Protein AF-A0AAW6BAU7-F1 (afdb_monomer)

Foldseek 3Di:
DVLLVVLCVVLVLLLLLLVLLLVLLVVLLVPQQQQPPPVVCRCVVSPNVVSVVSNVLSVVSNVVSSDPDPDPVVNVVSLVVSLVVLVVVLVSQVVCCVPVVDNDDPSNNVSSVVSNVSSVVVVVVVVVVD

Organism: Lactobacillus amylovorus (NCBI:txid1604)

Radius of gyration: 15.75 Å; Cα contacts (8 Å, |Δi|>4): 133; chains: 1; bounding box: 39×25×49 Å

Solvent-accessible surface area (backbone atoms only — not comparable to full-atom values): 6927 Å² total;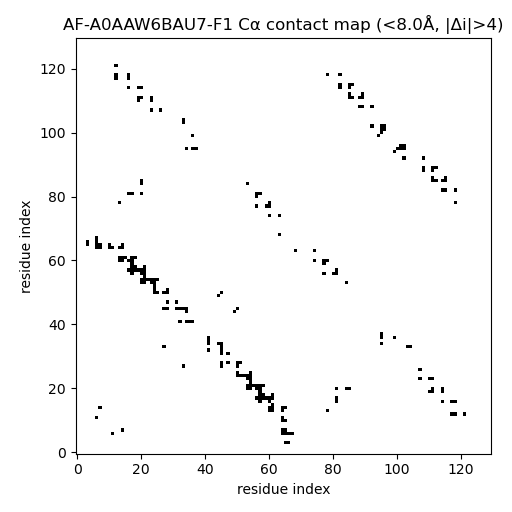 per-residue (Å²): 112,72,66,45,56,49,30,35,67,76,28,41,66,50,31,51,43,12,51,43,39,26,51,42,16,53,54,45,58,75,31,71,66,70,49,65,60,61,67,93,46,24,70,71,74,41,30,63,69,59,24,51,50,37,28,50,54,8,49,52,32,33,52,49,22,49,40,93,69,83,53,67,66,60,54,50,52,50,50,51,52,53,49,52,53,34,51,50,52,47,52,50,50,52,48,28,34,73,73,68,72,46,86,88,58,70,64,54,52,52,45,28,54,50,41,51,53,52,50,51,53,54,52,53,57,56,63,77,80,107

Sequence (130 aa):
MLKVLHNLKQNRWKFTIGLLVLAIGLCLLATPDYFFWPPQYKNLMNDDGIDVFIIISGLLLILYSLSNLHSNKIASVLLAISAAIVASITFIEIIHWYFAGMFRNNLTIVLAIFAVVVIFLVSYDRSIDS

Nearest PDB structures (foldseek):
  5nqn-assembly1_A  TM=5.973E-01  e=3.894E+00  Methylosinus trichosporium OB3b
  6jx6-assembly1_D  TM=2.770E-01  e=9.676E+00  Homo sapiens

Secondary structure (DSSP, 8-state):
-HHHHHHHHHTHHHHHHHHHHHHHHHHHHT-TTS--SSTTTHHHHT-HHHHHHHHHHHHHHHHHHHSS---HHHHHHHHHHHHHHHHHHHHHHHHHHHHH-----HHHHHHHHHHHHHHHHHHHHHHH--

Structure (mmCIF, N/CA/C/O backbone):
data_AF-A0AAW6BAU7-F1
#
_entry.id   AF-A0AAW6BAU7-F1
#
loop_
_atom_site.group_PDB
_atom_site.id
_atom_site.type_symbol
_atom_site.label_atom_id
_atom_site.label_alt_id
_atom_site.label_comp_id
_atom_site.label_asym_id
_atom_site.label_entity_id
_atom_site.label_seq_id
_atom_site.pdbx_PDB_ins_code
_atom_site.Cartn_x
_atom_site.Cartn_y
_atom_site.Cartn_z
_atom_site.occupancy
_atom_site.B_iso_or_equiv
_atom_site.auth_seq_id
_atom_site.auth_comp_id
_atom_site.auth_asym_id
_atom_site.auth_atom_id
_atom_site.pdbx_PDB_model_num
ATOM 1 N N . MET A 1 1 ? -4.845 -0.078 28.088 1.00 62.00 1 MET A N 1
ATOM 2 C CA . MET A 1 1 ? -4.191 -1.320 27.615 1.00 62.00 1 MET A CA 1
ATOM 3 C C . MET A 1 1 ? -5.181 -2.441 27.287 1.00 62.00 1 MET A C 1
ATOM 5 O O . MET A 1 1 ? -5.187 -2.878 26.146 1.00 62.00 1 MET A O 1
ATOM 9 N N . LEU A 1 2 ? -6.072 -2.849 28.206 1.00 80.38 2 LEU A N 1
ATOM 10 C CA . LEU A 1 2 ? -7.046 -3.939 27.969 1.00 80.38 2 LEU A CA 1
ATOM 11 C C . LEU A 1 2 ? -7.943 -3.743 26.728 1.00 80.38 2 LEU A C 1
ATOM 13 O O . LEU A 1 2 ? -8.137 -4.681 25.964 1.00 80.38 2 LEU A O 1
ATOM 17 N N . LYS A 1 3 ? -8.437 -2.520 26.484 1.00 80.62 3 LYS A N 1
ATOM 18 C CA . LYS A 1 3 ? -9.310 -2.220 25.330 1.00 80.62 3 LYS A CA 1
ATOM 19 C C . LYS A 1 3 ? -8.597 -2.325 23.975 1.00 80.62 3 LYS A C 1
ATOM 21 O O . LYS A 1 3 ? -9.151 -2.887 23.045 1.00 80.62 3 LYS A O 1
ATOM 26 N N . VAL A 1 4 ? -7.350 -1.857 23.880 1.00 79.94 4 VAL A N 1
ATOM 27 C CA . VAL A 1 4 ? -6.552 -1.952 22.641 1.00 79.94 4 VAL A CA 1
ATOM 28 C C . VAL A 1 4 ? -6.256 -3.414 22.304 1.00 79.94 4 VAL A C 1
ATOM 30 O O . VAL A 1 4 ? -6.407 -3.820 21.158 1.00 79.94 4 VAL A O 1
ATOM 33 N N . LEU A 1 5 ? -5.911 -4.226 23.310 1.00 79.25 5 LEU A N 1
ATOM 34 C CA . LEU A 1 5 ? -5.717 -5.670 23.137 1.00 79.25 5 LEU A CA 1
ATOM 35 C C . LEU A 1 5 ? -7.008 -6.376 22.703 1.00 79.25 5 LEU A C 1
ATOM 37 O O . LEU A 1 5 ? -6.970 -7.256 21.845 1.00 79.25 5 LEU A O 1
ATOM 41 N N . HIS A 1 6 ? -8.152 -5.974 23.262 1.00 82.88 6 HIS A N 1
ATOM 42 C CA . HIS A 1 6 ? -9.458 -6.490 22.858 1.00 82.88 6 HIS A CA 1
ATOM 43 C C . HIS A 1 6 ? -9.774 -6.160 21.390 1.00 82.88 6 HIS A C 1
ATOM 45 O O . HIS A 1 6 ? -10.088 -7.066 20.617 1.00 82.88 6 HIS A O 1
ATOM 51 N N . ASN A 1 7 ? -9.602 -4.899 20.983 1.00 81.94 7 ASN A N 1
ATOM 52 C CA . ASN A 1 7 ? -9.830 -4.455 19.605 1.00 81.94 7 ASN A CA 1
ATOM 53 C C . ASN A 1 7 ? -8.885 -5.139 18.621 1.00 81.94 7 ASN A C 1
ATOM 55 O O . ASN A 1 7 ? -9.323 -5.578 17.563 1.00 81.94 7 ASN A O 1
ATOM 59 N N . LEU A 1 8 ? -7.608 -5.293 18.983 1.00 82.12 8 LEU A N 1
ATOM 60 C CA . LEU A 1 8 ? -6.636 -6.008 18.161 1.00 82.12 8 LEU A CA 1
ATOM 61 C C . LEU A 1 8 ? -7.047 -7.467 17.978 1.00 82.12 8 LEU A C 1
ATOM 63 O O . LEU A 1 8 ? -6.958 -7.984 16.871 1.00 82.12 8 LEU A O 1
ATOM 67 N N . LYS A 1 9 ? -7.548 -8.132 19.026 1.00 83.56 9 LYS A N 1
ATOM 68 C CA . LYS A 1 9 ? -8.028 -9.515 18.915 1.00 83.56 9 LYS A CA 1
ATOM 69 C C . LYS A 1 9 ? -9.233 -9.625 17.974 1.00 83.56 9 LYS A C 1
ATOM 71 O O . LYS A 1 9 ? -9.269 -10.546 17.162 1.00 83.56 9 LYS A O 1
ATOM 76 N N . GLN A 1 10 ? -10.180 -8.689 18.052 1.00 83.38 10 GLN A N 1
ATOM 77 C CA . GLN A 1 10 ? -11.362 -8.658 17.179 1.00 83.38 10 GLN A CA 1
ATOM 78 C C . GLN A 1 10 ? -11.029 -8.264 15.732 1.00 83.38 10 GLN A C 1
ATOM 80 O O . GLN A 1 10 ? -11.563 -8.832 14.785 1.00 83.38 10 GLN A O 1
ATOM 85 N N . ASN A 1 11 ? -10.115 -7.315 15.537 1.00 86.38 11 ASN A N 1
ATOM 86 C CA . ASN A 1 11 ? -9.730 -6.787 14.230 1.00 86.38 11 ASN A CA 1
ATOM 87 C C . ASN A 1 11 ? -8.398 -7.351 13.725 1.00 86.38 11 ASN A C 1
ATOM 89 O O . ASN A 1 11 ? -7.778 -6.742 12.852 1.00 86.38 11 ASN A O 1
ATOM 93 N N . ARG A 1 12 ? -7.968 -8.511 14.241 1.00 86.25 12 ARG A N 1
ATOM 94 C CA . ARG A 1 12 ? -6.619 -9.057 14.022 1.00 86.25 12 ARG A CA 1
ATOM 95 C C . ARG A 1 12 ? -6.237 -9.111 12.550 1.00 86.25 12 ARG A C 1
ATOM 97 O O . ARG A 1 12 ? -5.146 -8.704 12.187 1.00 86.25 12 ARG A O 1
ATOM 104 N N . TRP A 1 13 ? -7.170 -9.516 11.692 1.00 87.00 13 TRP A N 1
ATOM 105 C CA . TRP A 1 13 ? -6.913 -9.628 10.264 1.00 87.00 13 TRP A CA 1
ATOM 106 C C . TRP A 1 13 ? -6.774 -8.274 9.575 1.00 87.00 13 TRP A C 1
ATOM 108 O O . TRP A 1 13 ? -5.891 -8.110 8.745 1.00 87.00 13 TRP A O 1
ATOM 118 N N . LYS A 1 14 ? -7.588 -7.281 9.957 1.00 89.62 14 LYS A N 1
ATOM 119 C CA . LYS A 1 14 ? -7.464 -5.908 9.444 1.00 89.62 14 LYS A CA 1
ATOM 120 C C . LYS A 1 14 ? -6.112 -5.316 9.846 1.00 89.62 14 LYS A C 1
ATOM 122 O O . LYS A 1 14 ? -5.436 -4.722 9.018 1.00 89.62 14 LYS A O 1
ATOM 127 N N . PHE A 1 15 ? -5.701 -5.547 11.093 1.00 91.88 15 PHE A N 1
ATOM 128 C CA . PHE A 1 15 ? -4.387 -5.149 11.592 1.00 91.88 15 PHE A CA 1
ATOM 129 C C . PHE A 1 15 ? -3.254 -5.824 10.804 1.00 91.88 15 PHE A C 1
ATOM 131 O O . PHE A 1 15 ? -2.348 -5.142 10.334 1.00 91.88 15 PHE A O 1
ATOM 138 N N . THR A 1 16 ? -3.333 -7.144 10.589 1.00 89.25 16 THR A N 1
ATOM 139 C CA . THR A 1 16 ? -2.359 -7.891 9.779 1.00 89.25 16 THR A CA 1
ATOM 140 C C . THR A 1 16 ? -2.284 -7.362 8.348 1.00 89.25 16 THR A C 1
ATOM 142 O O . THR A 1 16 ? -1.186 -7.102 7.873 1.00 89.25 16 THR A O 1
ATOM 145 N N . ILE A 1 17 ? -3.418 -7.137 7.675 1.00 91.06 17 ILE A N 1
ATOM 146 C CA . ILE A 1 17 ? -3.443 -6.556 6.321 1.00 91.06 17 ILE A CA 1
ATOM 147 C C . ILE A 1 17 ? -2.780 -5.176 6.322 1.00 91.06 17 ILE A C 1
ATOM 149 O O . ILE A 1 17 ? -1.941 -4.902 5.470 1.00 91.06 17 ILE A O 1
ATOM 153 N N . GLY A 1 18 ? -3.099 -4.327 7.303 1.00 94.31 18 GLY A N 1
ATOM 154 C CA . GLY A 1 18 ? -2.489 -3.006 7.427 1.00 94.31 18 GLY A CA 1
ATOM 155 C C . GLY A 1 18 ? -0.966 -3.064 7.582 1.00 94.31 18 GLY A C 1
ATOM 156 O O . GLY A 1 18 ? -0.264 -2.299 6.926 1.00 94.31 18 GLY A O 1
ATOM 157 N N . LEU A 1 19 ? -0.444 -4.008 8.377 1.00 93.50 19 LEU A N 1
ATOM 158 C CA . LEU A 1 19 ? 1.001 -4.239 8.507 1.00 93.50 19 LEU A CA 1
ATOM 159 C C . LEU A 1 19 ? 1.646 -4.708 7.200 1.00 93.50 19 LEU A C 1
ATOM 161 O O . LEU A 1 19 ? 2.733 -4.243 6.868 1.00 93.50 19 LEU A O 1
ATOM 165 N N . LEU A 1 20 ? 0.991 -5.603 6.458 1.00 91.50 20 LEU A N 1
ATOM 166 C CA . LEU A 1 20 ? 1.497 -6.084 5.169 1.00 91.50 20 LEU A CA 1
ATOM 167 C C . LEU A 1 20 ? 1.569 -4.949 4.147 1.00 91.50 20 LEU A C 1
ATOM 169 O O . LEU A 1 20 ? 2.603 -4.766 3.517 1.00 91.50 20 LEU A O 1
ATOM 173 N N . VAL A 1 21 ? 0.500 -4.157 4.022 1.00 93.69 21 VAL A N 1
ATOM 174 C CA . VAL A 1 21 ? 0.445 -3.008 3.103 1.00 93.69 21 VAL A CA 1
ATOM 175 C C . VAL A 1 21 ? 1.491 -1.958 3.480 1.00 93.69 21 VAL A C 1
ATOM 177 O O . VAL A 1 21 ? 2.185 -1.445 2.607 1.00 93.69 21 VAL A O 1
ATOM 180 N N . LEU A 1 22 ? 1.658 -1.682 4.777 1.00 95.81 22 LEU A N 1
ATOM 181 C CA . LEU A 1 22 ? 2.701 -0.786 5.271 1.00 95.81 22 LEU A CA 1
ATOM 182 C C . LEU A 1 22 ? 4.104 -1.288 4.898 1.00 95.81 22 LEU A C 1
ATOM 184 O O . LEU A 1 22 ? 4.912 -0.518 4.385 1.00 95.81 22 LEU A O 1
ATOM 188 N N . ALA A 1 23 ? 4.389 -2.570 5.139 1.00 91.94 23 ALA A N 1
ATOM 189 C CA . ALA A 1 23 ? 5.679 -3.169 4.814 1.00 91.94 23 ALA A CA 1
ATOM 190 C C . ALA A 1 23 ? 5.963 -3.130 3.306 1.00 91.94 23 ALA A C 1
ATOM 192 O O . ALA A 1 23 ? 7.068 -2.775 2.911 1.00 91.94 23 ALA A O 1
ATOM 193 N N . ILE A 1 24 ? 4.956 -3.423 2.475 1.00 91.25 24 ILE A N 1
ATOM 194 C CA . ILE A 1 24 ? 5.047 -3.319 1.015 1.00 91.25 24 ILE A CA 1
ATOM 195 C C . ILE A 1 24 ? 5.437 -1.896 0.604 1.00 91.25 24 ILE A C 1
ATOM 197 O O . ILE A 1 24 ? 6.432 -1.729 -0.093 1.00 91.25 24 ILE A O 1
ATOM 201 N N . GLY A 1 25 ? 4.716 -0.874 1.075 1.00 93.62 25 GLY A N 1
ATOM 202 C CA . GLY A 1 25 ? 5.018 0.518 0.728 1.00 93.62 25 GLY A CA 1
ATOM 203 C C . GLY A 1 25 ? 6.421 0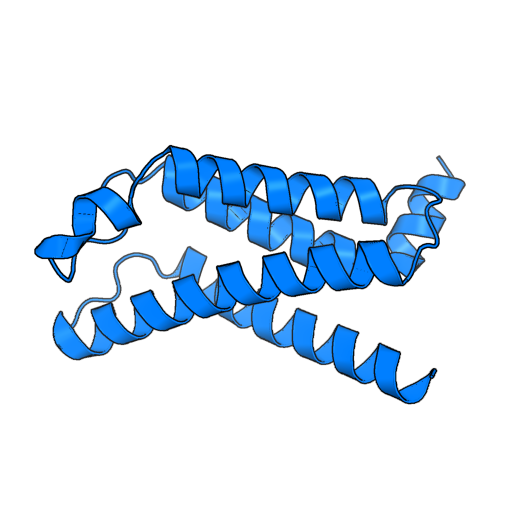.957 1.164 1.00 93.62 25 GLY A C 1
ATOM 204 O O . GLY A 1 25 ? 7.126 1.607 0.401 1.00 93.62 25 GLY A O 1
ATOM 205 N N . LEU A 1 26 ? 6.872 0.538 2.353 1.00 94.12 26 LEU A N 1
ATOM 206 C CA . LEU A 1 26 ? 8.240 0.802 2.820 1.00 94.12 26 LEU A CA 1
ATOM 207 C C . LEU A 1 26 ? 9.302 0.105 1.955 1.00 94.12 26 LEU A C 1
ATOM 209 O O . LEU A 1 26 ? 10.355 0.684 1.700 1.00 94.12 26 LEU A O 1
ATOM 213 N N . CYS A 1 27 ? 9.045 -1.126 1.507 1.00 91.12 27 CYS A N 1
ATOM 214 C CA . CYS A 1 27 ? 9.950 -1.852 0.616 1.00 91.12 27 CYS A CA 1
ATOM 215 C C . CYS A 1 27 ? 10.060 -1.197 -0.767 1.00 91.12 27 CYS A C 1
ATOM 217 O O . CYS A 1 27 ? 11.167 -1.150 -1.312 1.00 91.12 27 CYS A O 1
ATOM 219 N N . LEU A 1 28 ? 8.942 -0.708 -1.316 1.00 91.44 28 LEU A N 1
ATOM 220 C CA . LEU A 1 28 ? 8.919 0.008 -2.594 1.00 91.44 28 LEU A CA 1
ATOM 221 C C . LEU A 1 28 ? 9.711 1.316 -2.494 1.00 91.44 28 LEU A C 1
ATOM 223 O O . LEU A 1 28 ? 10.679 1.480 -3.230 1.00 91.44 28 LEU A O 1
ATOM 227 N N . LEU A 1 29 ? 9.431 2.133 -1.472 1.00 93.56 29 LEU A N 1
ATOM 228 C CA . LEU A 1 29 ? 10.124 3.407 -1.255 1.00 93.56 29 LEU A CA 1
ATOM 229 C C . LEU A 1 29 ? 11.638 3.235 -1.046 1.00 93.56 29 LEU A C 1
ATOM 231 O O . LEU A 1 29 ? 12.446 4.051 -1.479 1.00 93.56 29 LEU A O 1
ATOM 235 N N . ALA A 1 30 ? 12.052 2.155 -0.375 1.00 91.38 30 ALA A N 1
ATOM 236 C CA . ALA A 1 30 ? 13.467 1.838 -0.182 1.00 91.38 30 ALA A CA 1
ATOM 237 C C . ALA A 1 30 ? 14.164 1.349 -1.469 1.00 91.38 30 ALA A C 1
ATOM 239 O O . ALA A 1 30 ? 15.392 1.243 -1.496 1.00 91.38 30 ALA A O 1
ATOM 240 N N . THR A 1 31 ? 13.405 1.033 -2.523 1.00 88.19 31 THR A N 1
ATOM 241 C CA . THR A 1 31 ? 13.899 0.440 -3.769 1.00 88.19 31 THR A CA 1
ATOM 242 C C . THR A 1 31 ? 13.435 1.268 -4.981 1.00 88.19 31 THR A C 1
ATOM 244 O O . THR A 1 31 ? 12.543 0.838 -5.704 1.00 88.19 31 THR A O 1
ATOM 247 N N . PRO A 1 32 ? 14.078 2.406 -5.296 1.00 78.88 32 PRO A N 1
ATOM 248 C CA . PRO A 1 32 ? 13.587 3.368 -6.301 1.00 78.88 32 PRO A CA 1
ATOM 249 C C . PRO A 1 32 ? 13.489 2.836 -7.745 1.00 78.88 32 PRO A C 1
ATOM 251 O O . PRO A 1 32 ? 12.865 3.448 -8.603 1.00 78.88 32 PRO A O 1
ATOM 254 N N . ASP A 1 33 ? 14.094 1.683 -8.039 1.00 86.19 33 ASP A N 1
ATOM 255 C CA . ASP A 1 33 ? 14.018 1.023 -9.348 1.00 86.19 33 ASP A CA 1
ATOM 256 C C . ASP A 1 33 ? 13.233 -0.295 -9.304 1.00 86.19 33 ASP A C 1
ATOM 258 O O . ASP A 1 33 ? 13.475 -1.169 -10.146 1.00 86.19 33 ASP A O 1
ATOM 262 N N . TYR A 1 34 ? 12.378 -0.491 -8.296 1.00 87.12 34 TYR A N 1
ATOM 263 C CA . TYR A 1 34 ? 11.672 -1.744 -8.023 1.00 87.12 34 TYR A CA 1
ATOM 264 C C . TYR A 1 34 ? 11.025 -2.336 -9.282 1.00 87.12 34 TYR A C 1
ATOM 266 O O . TYR A 1 34 ? 11.348 -3.459 -9.685 1.00 87.12 34 TYR A O 1
ATOM 274 N N . PHE A 1 35 ? 10.173 -1.552 -9.941 1.00 88.88 35 PHE A N 1
ATOM 275 C CA . PHE A 1 35 ? 9.537 -1.898 -11.202 1.00 88.88 35 PHE A CA 1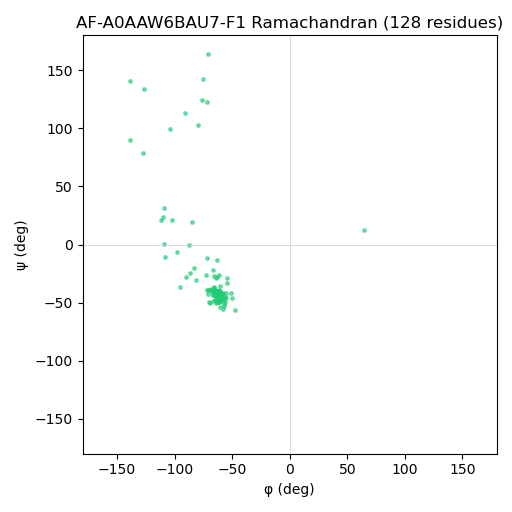
ATOM 276 C C . PHE A 1 35 ? 10.398 -1.413 -12.364 1.00 88.88 35 PHE A C 1
ATOM 278 O O . PHE A 1 35 ? 10.549 -0.218 -12.582 1.00 88.88 35 PHE A O 1
ATOM 285 N N . PHE A 1 36 ? 10.972 -2.322 -13.142 1.00 88.00 36 PHE A N 1
ATOM 286 C CA . PHE A 1 36 ? 11.866 -1.962 -14.250 1.00 88.00 36 PHE A CA 1
ATOM 287 C C . PHE A 1 36 ? 11.243 -2.204 -15.629 1.00 88.00 36 PHE A C 1
ATOM 289 O O . PHE A 1 36 ? 11.805 -1.767 -16.634 1.00 88.00 36 PHE A O 1
ATOM 296 N N . TRP A 1 37 ? 10.098 -2.889 -15.687 1.00 86.12 37 TRP A N 1
ATOM 297 C CA . TRP A 1 37 ? 9.399 -3.217 -16.922 1.00 86.12 37 TRP A CA 1
ATOM 298 C C . TRP A 1 37 ? 7.876 -3.038 -16.759 1.00 86.12 37 TRP A C 1
ATOM 300 O O . TRP A 1 37 ? 7.315 -3.416 -15.743 1.00 86.12 37 TRP A O 1
ATOM 310 N N . PRO A 1 38 ? 7.149 -2.515 -17.748 1.00 86.88 38 PRO A N 1
ATOM 311 C CA . PRO A 1 38 ? 7.636 -2.019 -19.026 1.00 86.88 38 PRO A CA 1
ATOM 312 C C . PRO A 1 38 ? 8.323 -0.648 -18.865 1.00 86.88 38 PRO A C 1
ATOM 314 O O . PRO A 1 38 ? 7.887 0.184 -18.065 1.00 86.88 38 PRO A O 1
ATOM 317 N N . PRO A 1 39 ? 9.412 -0.385 -19.612 1.00 86.62 39 PRO A N 1
ATOM 318 C CA . PRO A 1 39 ? 10.257 0.793 -19.404 1.00 86.62 39 PRO A CA 1
ATOM 319 C C . PRO A 1 39 ? 9.510 2.120 -19.599 1.00 86.62 39 PRO A C 1
ATOM 321 O O . PRO A 1 39 ? 9.871 3.119 -18.985 1.00 86.62 39 PRO A O 1
ATOM 324 N N . GLN A 1 40 ? 8.442 2.129 -20.401 1.00 92.06 40 GLN A N 1
ATOM 325 C CA . GLN A 1 40 ? 7.614 3.309 -20.655 1.00 92.06 40 GLN A CA 1
ATOM 326 C C . GLN A 1 40 ? 6.866 3.795 -19.403 1.00 92.06 40 GLN A C 1
ATOM 328 O O . GLN A 1 40 ? 6.564 4.981 -19.307 1.00 92.06 40 GLN A O 1
ATOM 333 N N . TYR A 1 41 ? 6.578 2.903 -18.447 1.00 91.00 41 TYR A N 1
ATOM 334 C CA . TYR A 1 41 ? 5.838 3.226 -17.220 1.00 91.00 41 TYR A CA 1
ATOM 335 C C . TYR A 1 41 ? 6.708 3.206 -15.961 1.00 91.00 41 TYR A C 1
ATOM 337 O O . TYR A 1 41 ? 6.208 3.508 -14.882 1.00 91.00 41 TYR A O 1
ATOM 345 N N . LYS A 1 42 ? 8.011 2.922 -16.084 1.00 89.81 42 LYS A N 1
ATOM 346 C CA . LYS A 1 42 ? 8.940 2.816 -14.950 1.00 89.81 42 LYS A CA 1
ATOM 347 C C . LYS A 1 42 ? 8.863 4.019 -14.001 1.00 89.81 42 LYS A C 1
ATOM 349 O O . LYS A 1 42 ? 8.769 3.826 -12.796 1.00 89.81 42 LYS A O 1
ATOM 354 N N . ASN A 1 43 ? 8.858 5.240 -14.533 1.00 90.81 43 ASN A N 1
ATOM 355 C CA . ASN A 1 43 ? 8.816 6.449 -13.702 1.00 90.81 43 ASN A CA 1
ATOM 356 C C . ASN A 1 43 ? 7.498 6.586 -12.935 1.00 90.81 43 ASN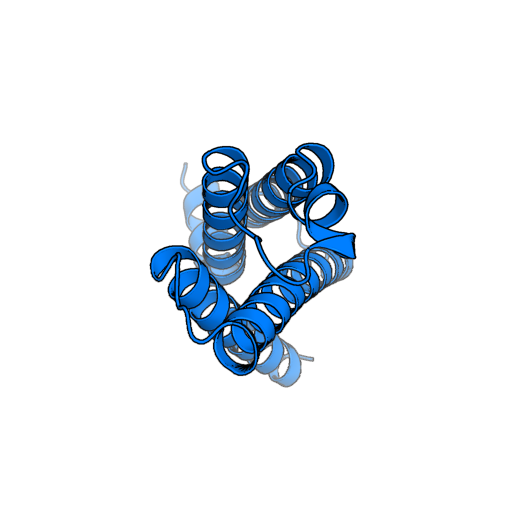 A C 1
ATOM 358 O O . ASN A 1 43 ? 7.504 7.028 -11.799 1.00 90.81 43 ASN A O 1
ATOM 362 N N . LEU A 1 44 ? 6.377 6.194 -13.549 1.00 91.50 44 LEU A N 1
ATOM 363 C CA . LEU A 1 44 ? 5.074 6.227 -12.888 1.00 91.50 44 LEU A CA 1
ATOM 364 C C . LEU A 1 44 ? 4.985 5.153 -11.801 1.00 91.50 44 LEU A C 1
ATOM 366 O O . LEU A 1 44 ? 4.447 5.402 -10.736 1.00 91.50 44 LEU A O 1
ATOM 370 N N . MET A 1 45 ? 5.481 3.949 -12.082 1.00 90.81 45 MET A N 1
ATOM 371 C CA . MET A 1 45 ? 5.346 2.798 -11.187 1.00 90.81 45 MET A CA 1
ATOM 372 C C . MET A 1 45 ? 6.233 2.896 -9.943 1.00 90.81 45 MET A C 1
ATOM 374 O O . MET A 1 45 ? 5.886 2.300 -8.933 1.00 90.81 45 MET A O 1
ATOM 378 N N . ASN A 1 46 ? 7.349 3.626 -10.020 1.00 92.81 46 ASN A N 1
ATOM 379 C CA . ASN A 1 46 ? 8.246 3.897 -8.889 1.00 92.81 46 ASN A CA 1
ATOM 380 C C . ASN A 1 46 ? 8.166 5.366 -8.449 1.00 92.81 46 ASN A C 1
ATOM 382 O O . ASN A 1 46 ? 9.172 5.959 -8.069 1.00 92.81 46 ASN A O 1
ATOM 386 N N . ASP A 1 47 ? 6.999 5.990 -8.597 1.00 94.50 47 ASP A N 1
ATOM 387 C CA . ASP A 1 47 ? 6.789 7.336 -8.080 1.00 94.50 47 ASP A CA 1
ATOM 388 C C . ASP A 1 47 ? 6.696 7.289 -6.548 1.00 94.50 47 ASP A C 1
ATOM 390 O O . ASP A 1 47 ? 5.815 6.626 -5.995 1.00 94.50 47 ASP A O 1
ATOM 394 N N . ASP A 1 48 ? 7.566 8.039 -5.864 1.00 95.44 48 ASP A N 1
ATOM 395 C CA . ASP A 1 48 ? 7.597 8.111 -4.396 1.00 95.44 48 ASP A CA 1
ATOM 396 C C . ASP A 1 48 ? 6.226 8.498 -3.802 1.00 95.44 48 ASP A C 1
ATOM 398 O O . ASP A 1 48 ? 5.885 8.113 -2.681 1.00 95.44 48 ASP A O 1
ATOM 402 N N . GLY A 1 49 ? 5.406 9.255 -4.542 1.00 95.88 49 GLY A N 1
ATOM 403 C CA . GLY A 1 49 ? 4.053 9.620 -4.134 1.00 95.88 49 GLY A CA 1
ATOM 404 C C . GLY A 1 49 ? 3.110 8.418 -4.044 1.00 95.88 49 GLY A C 1
ATOM 405 O O . GLY A 1 49 ? 2.298 8.348 -3.115 1.00 95.88 49 GLY A O 1
ATOM 406 N N . ILE A 1 50 ? 3.237 7.447 -4.953 1.00 94.50 50 ILE A N 1
ATOM 407 C CA . ILE A 1 50 ? 2.486 6.184 -4.900 1.00 94.50 50 ILE A CA 1
ATOM 408 C C . ILE A 1 50 ? 2.929 5.361 -3.689 1.00 94.50 50 ILE A C 1
ATOM 410 O O . ILE A 1 50 ? 2.081 4.859 -2.945 1.00 94.50 50 ILE A O 1
ATOM 414 N N . ASP A 1 51 ? 4.230 5.279 -3.434 1.00 94.69 51 ASP A N 1
ATOM 415 C CA . ASP A 1 51 ? 4.766 4.520 -2.303 1.00 94.69 51 ASP A CA 1
ATOM 416 C C . ASP A 1 51 ? 4.305 5.102 -0.962 1.00 94.69 51 ASP A C 1
ATOM 418 O O . ASP A 1 51 ? 3.818 4.382 -0.081 1.00 94.69 51 ASP A O 1
ATOM 422 N N . VAL A 1 52 ? 4.347 6.431 -0.826 1.00 96.94 52 VAL A N 1
ATOM 423 C CA . VAL A 1 52 ? 3.818 7.144 0.344 1.00 96.94 52 VAL A CA 1
ATOM 424 C C . VAL A 1 52 ? 2.310 6.925 0.498 1.00 96.94 52 VAL A C 1
ATOM 426 O O . VAL A 1 52 ? 1.832 6.710 1.616 1.00 96.94 52 VAL A O 1
ATOM 429 N N . PHE A 1 53 ? 1.542 6.916 -0.594 1.00 96.94 53 PHE A N 1
ATOM 430 C CA . PHE A 1 53 ? 0.109 6.609 -0.550 1.00 96.94 53 PHE A CA 1
ATOM 431 C C . PHE A 1 53 ? -0.168 5.187 -0.029 1.00 96.94 53 PHE A C 1
ATOM 433 O O . PHE A 1 53 ? -1.080 4.986 0.786 1.00 96.94 53 PHE A O 1
ATOM 440 N N . ILE A 1 54 ? 0.636 4.204 -0.441 1.00 95.81 54 ILE A N 1
ATOM 441 C CA . ILE A 1 54 ? 0.542 2.821 0.042 1.00 95.81 54 ILE A CA 1
ATOM 442 C C . ILE A 1 54 ? 0.844 2.758 1.546 1.00 95.81 54 ILE A C 1
ATOM 444 O O . ILE A 1 54 ? 0.064 2.178 2.308 1.00 95.81 54 ILE A O 1
ATOM 448 N N . ILE A 1 55 ? 1.916 3.420 1.996 1.00 97.50 55 ILE A N 1
ATOM 449 C CA . ILE A 1 55 ? 2.294 3.522 3.416 1.00 97.50 55 ILE A CA 1
ATOM 450 C C . ILE A 1 55 ? 1.146 4.112 4.246 1.00 97.50 55 ILE A C 1
ATOM 452 O O . ILE A 1 55 ? 0.745 3.530 5.259 1.00 97.50 55 ILE A O 1
ATOM 456 N N . ILE A 1 56 ? 0.574 5.238 3.807 1.00 98.19 56 ILE A N 1
ATOM 457 C CA . ILE A 1 56 ? -0.542 5.902 4.496 1.00 98.19 56 ILE A CA 1
ATOM 458 C C . ILE A 1 56 ? -1.759 4.977 4.570 1.00 98.19 56 ILE A C 1
ATOM 460 O O . ILE A 1 56 ? -2.385 4.869 5.625 1.00 98.19 56 ILE A O 1
ATOM 464 N N . SER A 1 57 ? -2.077 4.266 3.488 1.00 97.19 57 SER A N 1
ATOM 465 C CA . SER A 1 57 ? -3.195 3.317 3.453 1.00 97.19 57 SER A CA 1
ATOM 466 C C . SER A 1 57 ? -3.026 2.192 4.483 1.00 97.19 57 SER A C 1
ATOM 468 O O . SER A 1 57 ? -3.971 1.871 5.211 1.00 97.19 57 SER A O 1
ATOM 470 N N . GLY A 1 58 ? -1.812 1.641 4.609 1.00 96.69 58 GLY A N 1
ATOM 471 C CA . GLY A 1 58 ? -1.473 0.655 5.639 1.00 96.69 58 GLY A CA 1
ATOM 472 C C . GLY A 1 58 ? -1.622 1.214 7.058 1.00 96.69 58 GLY A C 1
ATOM 473 O O . GLY A 1 58 ? -2.276 0.598 7.905 1.00 96.69 58 GLY A O 1
ATOM 474 N N . LEU A 1 59 ? -1.101 2.421 7.308 1.00 97.88 59 LEU A N 1
ATOM 475 C CA . LEU A 1 59 ? -1.219 3.101 8.603 1.00 97.88 59 LEU A CA 1
ATOM 476 C C . LEU A 1 59 ? -2.674 3.375 8.992 1.00 97.88 59 LEU A C 1
ATOM 478 O O . LEU A 1 59 ? -3.057 3.117 10.132 1.00 97.88 59 LEU A O 1
ATOM 482 N N . LEU A 1 60 ?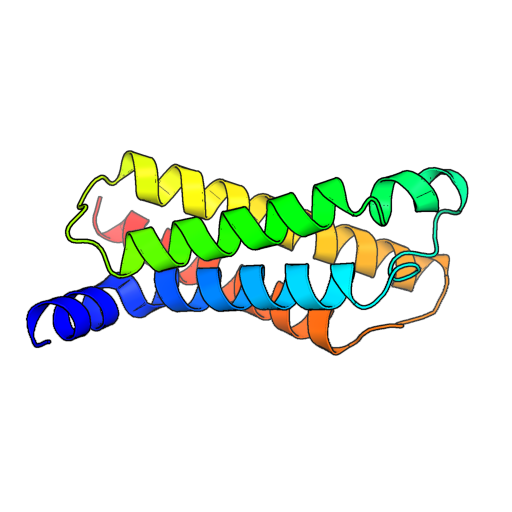 -3.505 3.856 8.066 1.00 96.94 60 LEU A N 1
ATOM 483 C CA . LEU A 1 60 ? -4.918 4.124 8.334 1.00 96.94 60 LEU A CA 1
ATOM 484 C C . LEU A 1 60 ? -5.679 2.849 8.710 1.00 96.94 60 LEU A C 1
ATOM 486 O O . LEU A 1 60 ? -6.487 2.874 9.640 1.00 96.94 60 LEU A O 1
ATOM 490 N N . LEU A 1 61 ? -5.397 1.723 8.048 1.00 95.25 61 LEU A N 1
ATOM 491 C CA . LEU A 1 61 ? -6.016 0.440 8.384 1.00 95.25 61 LEU A CA 1
ATOM 492 C C . LEU A 1 61 ? -5.542 -0.095 9.746 1.00 95.25 61 LEU A C 1
ATOM 494 O O . LEU A 1 61 ? -6.356 -0.605 10.523 1.00 95.25 61 LEU A O 1
ATOM 498 N N . ILE A 1 62 ? -4.259 0.089 10.080 1.00 95.75 62 ILE A N 1
ATOM 499 C CA . ILE A 1 62 ? -3.720 -0.212 11.414 1.00 95.75 62 ILE A CA 1
ATOM 500 C C . ILE A 1 62 ? -4.436 0.633 12.472 1.00 95.75 62 ILE A C 1
ATOM 502 O O . ILE A 1 62 ? -5.007 0.080 13.414 1.00 95.75 62 ILE A O 1
ATOM 506 N N . LEU A 1 63 ? -4.474 1.956 12.308 1.00 94.81 63 LEU A N 1
ATOM 507 C CA . LEU A 1 63 ? -5.130 2.864 13.250 1.00 94.81 63 LEU A CA 1
ATOM 508 C C . LEU A 1 63 ? -6.615 2.527 13.409 1.00 94.81 63 LEU A C 1
ATOM 510 O O . LEU A 1 63 ? -7.108 2.458 14.536 1.00 94.81 63 LEU A O 1
ATOM 514 N N . TYR A 1 64 ? -7.308 2.226 12.307 1.00 93.56 64 TYR A N 1
ATOM 515 C CA . TYR A 1 64 ? -8.696 1.772 12.338 1.00 93.56 64 TYR A CA 1
ATOM 516 C C . TYR A 1 64 ? -8.854 0.507 13.191 1.00 93.56 64 TYR A C 1
ATOM 518 O O . TYR A 1 64 ? -9.712 0.466 14.070 1.00 93.56 64 TYR A O 1
ATOM 526 N N . SER A 1 65 ? -8.002 -0.502 12.990 1.00 91.31 65 SER A N 1
ATOM 527 C CA . SER A 1 65 ? -8.086 -1.779 13.713 1.00 91.31 65 SER A CA 1
ATOM 528 C C . SER A 1 65 ? -7.852 -1.662 15.227 1.00 91.31 65 SER A C 1
ATOM 530 O O . SER A 1 65 ? -8.407 -2.452 15.994 1.00 91.31 65 SER A O 1
ATOM 532 N N . LEU A 1 66 ? -7.067 -0.667 15.656 1.00 91.56 66 LEU A N 1
ATOM 533 C CA . LEU A 1 66 ? -6.782 -0.377 17.066 1.00 91.56 66 LEU A CA 1
ATOM 534 C C . LEU A 1 66 ? -7.840 0.535 17.707 1.00 91.56 66 LEU A C 1
ATOM 536 O O . LEU A 1 66 ? -8.019 0.525 18.929 1.00 91.56 66 LEU A O 1
ATOM 540 N N . SER A 1 67 ? -8.537 1.325 16.892 1.00 89.06 67 SER A N 1
ATOM 541 C CA . SER A 1 67 ? -9.572 2.253 17.339 1.00 89.06 67 SER A CA 1
ATOM 542 C C . SER A 1 67 ? -10.841 1.537 17.822 1.00 89.06 67 SER A C 1
ATOM 544 O O . SER A 1 67 ? -11.085 0.374 17.511 1.00 89.06 67 SER A O 1
ATOM 546 N N . ASN A 1 68 ? -11.691 2.262 18.553 1.00 83.19 68 ASN A N 1
ATOM 547 C CA . ASN A 1 68 ? -13.044 1.808 18.907 1.00 83.19 68 ASN A CA 1
ATOM 548 C C . ASN A 1 68 ? -14.067 2.113 17.793 1.00 83.19 68 ASN A C 1
ATOM 550 O O . ASN A 1 68 ? -15.262 2.218 18.061 1.00 83.19 68 ASN A O 1
ATOM 554 N N . LEU A 1 69 ? -13.617 2.344 16.555 1.00 83.00 69 LEU A N 1
ATOM 555 C CA . LEU A 1 69 ? -14.522 2.594 15.440 1.00 83.00 69 LEU A CA 1
ATOM 556 C C . LEU A 1 69 ? -15.153 1.270 14.997 1.00 83.00 69 LEU A C 1
ATOM 558 O O . LEU A 1 69 ? -14.465 0.315 14.643 1.00 83.00 69 LEU A O 1
ATOM 562 N N . HIS A 1 70 ? -16.483 1.233 14.975 1.00 77.56 70 HIS A N 1
ATOM 563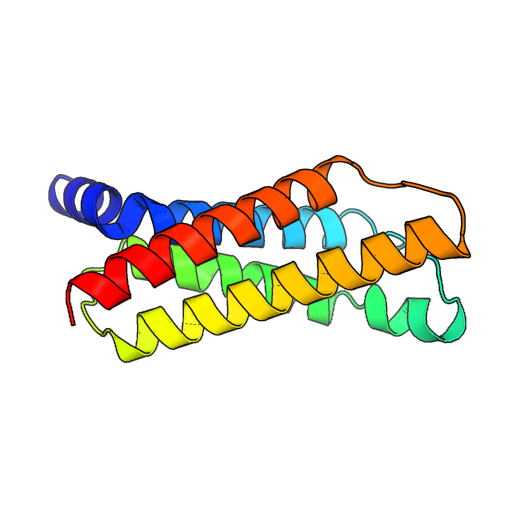 C CA . HIS A 1 70 ? -17.265 0.075 14.524 1.00 77.56 70 HIS A CA 1
ATOM 564 C C . HIS A 1 70 ? -17.973 0.339 13.186 1.00 77.56 70 HIS A C 1
ATOM 566 O O . HIS A 1 70 ? -18.986 -0.274 12.860 1.00 77.56 70 HIS A O 1
ATOM 572 N N . SER A 1 71 ? -17.452 1.277 12.389 1.00 86.62 71 SER A N 1
ATOM 573 C CA . SER A 1 71 ? -18.062 1.647 11.112 1.00 86.62 71 SER A CA 1
ATOM 574 C C . SER A 1 71 ? -17.724 0.640 10.015 1.00 86.62 71 SER A C 1
ATOM 576 O O . SER A 1 71 ? -16.659 0.688 9.397 1.00 86.62 71 SER A O 1
ATOM 578 N N . ASN A 1 72 ? -18.691 -0.223 9.703 1.00 84.06 72 ASN A N 1
ATOM 579 C CA . ASN A 1 72 ? -18.574 -1.199 8.620 1.00 84.06 72 ASN A CA 1
ATOM 580 C C . ASN A 1 72 ? -18.219 -0.565 7.267 1.00 84.06 72 ASN A C 1
ATOM 582 O O . ASN A 1 72 ? -17.487 -1.188 6.501 1.00 84.06 72 ASN A O 1
ATOM 586 N N . LYS A 1 73 ? -18.680 0.666 6.997 1.00 88.62 73 LYS A N 1
ATOM 587 C CA . LYS A 1 73 ? -18.372 1.402 5.760 1.00 88.62 73 LYS A CA 1
ATOM 588 C C . LYS A 1 73 ? -16.891 1.772 5.670 1.00 88.62 73 LYS A C 1
ATOM 590 O O . LYS A 1 73 ? -16.266 1.495 4.653 1.00 88.62 73 LYS A O 1
ATOM 595 N N . ILE A 1 74 ? -16.324 2.339 6.739 1.00 91.00 74 ILE A N 1
ATOM 596 C CA . ILE A 1 74 ? -14.905 2.739 6.774 1.00 91.00 74 ILE A CA 1
ATOM 597 C C . ILE A 1 74 ? -14.012 1.504 6.637 1.00 91.00 74 ILE A C 1
ATOM 599 O O . ILE A 1 74 ? -13.101 1.498 5.814 1.00 91.00 74 ILE A O 1
ATOM 603 N N . ALA A 1 75 ? -14.320 0.436 7.381 1.00 88.94 75 ALA A N 1
ATOM 604 C CA . ALA A 1 75 ? -13.594 -0.826 7.273 1.00 88.94 75 ALA A CA 1
ATOM 605 C C . ALA A 1 75 ? -13.589 -1.366 5.837 1.00 88.94 75 ALA A C 1
ATOM 607 O O . ALA A 1 75 ? -12.543 -1.773 5.342 1.00 88.94 75 ALA A O 1
ATOM 608 N N . SER A 1 76 ? -14.746 -1.369 5.170 1.00 87.06 76 SER A N 1
ATOM 609 C CA . SER A 1 76 ? -14.859 -1.878 3.802 1.00 87.06 76 SER A CA 1
ATOM 610 C C . SER A 1 76 ? -14.102 -1.019 2.790 1.00 87.06 76 SER A C 1
ATOM 612 O O . SER A 1 76 ? -13.457 -1.578 1.913 1.00 87.06 76 SER A O 1
ATOM 614 N N . VAL A 1 77 ? -14.115 0.311 2.930 1.00 92.62 77 VAL A N 1
ATOM 615 C CA . VAL A 1 77 ? -13.343 1.206 2.049 1.00 92.62 77 VAL A CA 1
ATOM 616 C C . VAL A 1 77 ? -11.841 0.984 2.220 1.00 92.62 77 VAL A C 1
ATOM 618 O O . VAL A 1 77 ? -11.143 0.803 1.228 1.00 92.62 77 VAL A O 1
ATOM 621 N N . LEU A 1 78 ? -11.343 0.934 3.460 1.00 93.25 78 LEU A N 1
ATOM 622 C CA . LEU A 1 78 ? -9.917 0.704 3.714 1.00 93.25 78 LEU A CA 1
ATOM 623 C C . LEU A 1 78 ? -9.465 -0.669 3.200 1.00 93.25 78 LEU A C 1
ATOM 625 O O . LEU A 1 78 ? -8.423 -0.766 2.561 1.00 93.25 78 LEU A O 1
ATOM 629 N N . LEU A 1 79 ? -10.272 -1.714 3.415 1.00 90.81 79 LEU A N 1
ATOM 630 C CA . LEU A 1 79 ? -9.988 -3.047 2.881 1.00 90.81 79 LEU A CA 1
ATOM 631 C C . LEU A 1 79 ? -10.009 -3.073 1.349 1.00 90.81 79 LEU A C 1
ATOM 633 O O . LEU A 1 79 ? -9.144 -3.711 0.759 1.00 90.81 79 LEU A O 1
ATOM 637 N N . ALA A 1 80 ? -10.944 -2.371 0.702 1.00 90.19 80 ALA A N 1
ATOM 638 C CA . ALA A 1 80 ? -11.002 -2.282 -0.756 1.00 90.19 80 ALA A CA 1
ATOM 639 C C . ALA A 1 80 ? -9.772 -1.565 -1.337 1.00 90.19 80 ALA A C 1
ATOM 641 O O . ALA A 1 80 ? -9.203 -2.037 -2.318 1.00 90.19 80 ALA A O 1
ATOM 642 N N . ILE A 1 81 ? -9.319 -0.477 -0.702 1.00 94.56 81 ILE A N 1
ATOM 643 C CA . ILE A 1 81 ? -8.082 0.222 -1.085 1.00 94.56 81 ILE A CA 1
ATOM 644 C C . ILE A 1 81 ? -6.878 -0.714 -0.932 1.00 94.56 81 ILE A C 1
ATOM 646 O O . ILE A 1 81 ? -6.102 -0.870 -1.872 1.00 94.56 81 ILE A O 1
ATOM 650 N N . SER A 1 82 ? -6.742 -1.388 0.216 1.00 92.38 82 SER A N 1
ATOM 651 C CA . SER A 1 82 ? -5.668 -2.365 0.437 1.00 92.38 82 SER A CA 1
ATOM 652 C C . SER A 1 82 ? -5.692 -3.498 -0.591 1.00 92.38 82 SER A C 1
ATOM 654 O O . SER A 1 82 ? -4.645 -3.869 -1.112 1.00 92.38 82 SER A O 1
ATOM 656 N N . ALA A 1 83 ? -6.877 -4.015 -0.925 1.00 88.00 83 ALA A N 1
ATOM 657 C CA . ALA A 1 83 ? -7.043 -5.052 -1.937 1.00 88.00 83 ALA A CA 1
ATOM 658 C C . ALA A 1 83 ? -6.607 -4.571 -3.324 1.00 88.00 83 ALA A C 1
ATOM 660 O O . ALA A 1 83 ? -5.879 -5.283 -4.008 1.00 88.00 83 ALA A O 1
ATOM 661 N N . ALA A 1 84 ? -7.007 -3.360 -3.720 1.00 91.00 84 ALA A N 1
ATOM 662 C CA . ALA A 1 84 ? -6.638 -2.781 -5.006 1.00 91.00 84 ALA A CA 1
ATOM 663 C C . ALA A 1 84 ? -5.122 -2.560 -5.127 1.00 91.00 84 ALA A C 1
ATOM 665 O O . ALA A 1 84 ? -4.543 -2.894 -6.160 1.00 91.00 84 ALA A O 1
ATOM 666 N N . ILE A 1 85 ? -4.473 -2.058 -4.068 1.00 91.94 85 ILE A N 1
ATOM 667 C CA . ILE A 1 85 ? -3.011 -1.892 -4.008 1.00 91.94 85 ILE A CA 1
ATOM 668 C C . ILE A 1 85 ? -2.322 -3.239 -4.218 1.00 91.94 85 ILE A C 1
ATOM 670 O O . ILE A 1 85 ? -1.513 -3.398 -5.129 1.00 91.94 85 ILE A O 1
ATOM 674 N N . VAL A 1 86 ? -2.675 -4.222 -3.391 1.00 88.94 86 VAL A N 1
ATOM 675 C CA . VAL A 1 86 ? -2.034 -5.536 -3.396 1.00 88.94 86 VAL A CA 1
ATOM 676 C C . VAL A 1 86 ? -2.259 -6.247 -4.733 1.00 88.94 86 VAL A C 1
ATOM 678 O O . VAL A 1 86 ? -1.308 -6.760 -5.315 1.00 88.94 86 VAL A O 1
ATOM 681 N N . ALA A 1 87 ? -3.487 -6.222 -5.260 1.00 87.19 87 ALA A N 1
ATOM 682 C CA . ALA A 1 87 ? -3.807 -6.812 -6.557 1.00 87.19 87 ALA A CA 1
ATOM 683 C C . ALA A 1 87 ? -3.019 -6.156 -7.699 1.00 87.19 87 ALA A C 1
ATOM 685 O O . ALA A 1 87 ? -2.520 -6.859 -8.575 1.00 87.19 87 ALA A O 1
ATOM 686 N N . SER A 1 88 ? -2.870 -4.828 -7.676 1.00 89.25 88 SER A N 1
ATOM 687 C CA . SER A 1 88 ? -2.113 -4.095 -8.697 1.00 89.25 88 SER A CA 1
ATOM 688 C C . SER A 1 88 ? -0.635 -4.475 -8.675 1.00 89.25 88 SER A C 1
ATOM 690 O O . SER A 1 88 ? -0.066 -4.764 -9.724 1.00 89.25 88 SER A O 1
ATOM 692 N N . ILE A 1 89 ? -0.028 -4.545 -7.487 1.00 88.69 89 ILE A N 1
ATOM 693 C CA . ILE A 1 89 ? 1.378 -4.940 -7.325 1.00 88.69 89 ILE A CA 1
ATOM 694 C C . ILE A 1 89 ? 1.589 -6.377 -7.804 1.00 88.69 89 ILE A C 1
ATOM 696 O O . ILE A 1 89 ? 2.447 -6.611 -8.650 1.00 88.69 89 ILE A O 1
ATOM 700 N N . THR A 1 90 ? 0.753 -7.321 -7.359 1.00 84.25 90 THR A N 1
ATOM 701 C CA . THR A 1 90 ? 0.833 -8.718 -7.811 1.00 84.25 90 THR A CA 1
ATOM 702 C C . THR A 1 90 ? 0.664 -8.834 -9.324 1.00 84.25 90 THR 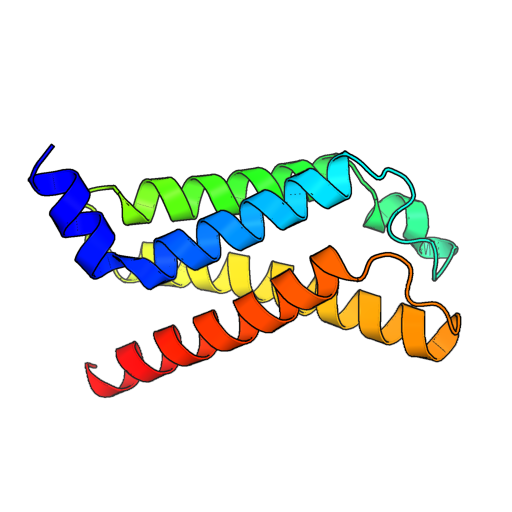A C 1
ATOM 704 O O . THR A 1 90 ? 1.398 -9.574 -9.975 1.00 84.25 90 THR A O 1
ATOM 707 N N . PHE A 1 91 ? -0.277 -8.093 -9.913 1.00 85.38 91 PHE A N 1
ATOM 708 C CA . PHE A 1 91 ? -0.487 -8.094 -11.358 1.00 85.38 91 PHE A CA 1
ATOM 709 C C . PHE A 1 91 ? 0.743 -7.580 -12.113 1.00 85.38 91 PHE A C 1
ATOM 711 O O . PHE A 1 91 ? 1.197 -8.211 -13.068 1.00 85.38 91 PHE A O 1
ATOM 718 N N . ILE A 1 92 ? 1.323 -6.473 -11.650 1.00 86.25 92 ILE A N 1
ATOM 719 C CA . ILE A 1 92 ? 2.551 -5.915 -12.211 1.00 86.25 92 ILE A CA 1
ATOM 720 C C . ILE A 1 92 ? 3.708 -6.916 -12.095 1.00 86.25 92 ILE A C 1
ATOM 722 O O . ILE A 1 92 ? 4.481 -7.072 -13.038 1.00 86.25 92 ILE A O 1
ATOM 726 N N . GLU A 1 93 ? 3.840 -7.613 -10.971 1.00 83.56 93 GLU A N 1
ATOM 727 C CA . GLU A 1 93 ? 4.896 -8.606 -10.753 1.00 83.56 93 GLU A CA 1
ATOM 728 C C . GLU A 1 93 ? 4.735 -9.834 -11.654 1.00 83.56 93 GLU A C 1
ATOM 730 O O . GLU A 1 93 ? 5.720 -10.314 -12.216 1.00 83.56 93 GLU A O 1
ATOM 735 N N . ILE A 1 94 ? 3.501 -10.296 -11.878 1.00 82.88 94 ILE A N 1
ATOM 736 C CA . ILE A 1 94 ? 3.203 -11.356 -12.851 1.00 82.88 94 ILE A CA 1
ATOM 737 C C . ILE A 1 94 ? 3.600 -10.913 -14.263 1.00 82.88 94 ILE A C 1
ATOM 739 O O . ILE A 1 94 ? 4.211 -11.688 -14.998 1.00 82.88 94 ILE A O 1
ATOM 743 N N . ILE A 1 95 ? 3.301 -9.665 -14.637 1.00 84.56 95 ILE A N 1
ATOM 744 C CA . ILE A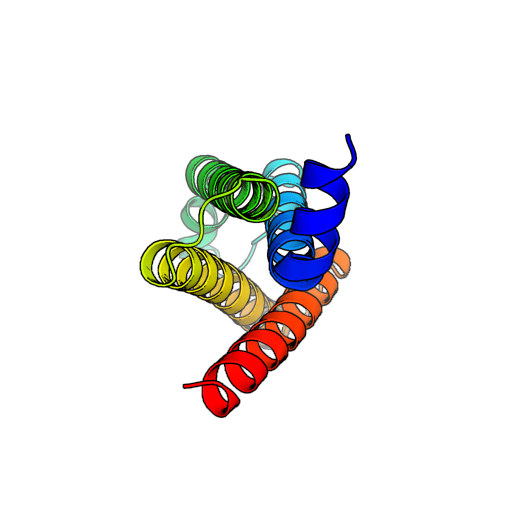 1 95 ? 3.713 -9.094 -15.924 1.00 84.56 95 ILE A CA 1
ATOM 745 C C . ILE A 1 95 ? 5.242 -9.071 -16.042 1.00 84.56 95 ILE A C 1
ATOM 747 O O . ILE A 1 95 ? 5.780 -9.514 -17.056 1.00 84.56 95 ILE A O 1
ATOM 751 N N . HIS A 1 96 ? 5.953 -8.599 -15.014 1.00 83.44 96 HIS A N 1
ATOM 752 C CA . HIS A 1 96 ? 7.419 -8.596 -15.004 1.00 83.44 96 HIS A CA 1
ATOM 753 C C . HIS A 1 96 ? 7.982 -10.003 -15.176 1.00 83.44 96 HIS A C 1
ATOM 755 O O . HIS A 1 96 ? 8.891 -10.210 -15.977 1.00 83.44 96 HIS A O 1
ATOM 761 N N . TRP A 1 97 ? 7.432 -10.977 -14.456 1.00 81.50 97 TRP A N 1
ATOM 762 C CA . TRP A 1 97 ? 7.867 -12.359 -14.574 1.00 81.50 97 TRP A CA 1
ATOM 763 C C . TRP A 1 97 ? 7.643 -12.909 -15.982 1.00 81.50 97 TRP A C 1
ATOM 765 O O . TRP A 1 97 ? 8.571 -13.453 -16.576 1.00 81.50 97 TRP A O 1
ATOM 775 N N . TYR A 1 98 ? 6.441 -12.726 -16.531 1.00 84.31 98 TYR A N 1
ATOM 776 C CA . TYR A 1 98 ? 6.073 -13.275 -17.832 1.00 84.31 98 TYR A CA 1
ATOM 777 C C . TYR A 1 98 ? 6.862 -12.640 -18.985 1.00 84.31 98 TYR A C 1
ATOM 779 O O . TYR A 1 98 ? 7.326 -13.350 -19.874 1.00 84.31 98 TYR A O 1
ATOM 787 N N . PHE A 1 99 ? 7.041 -11.314 -18.977 1.00 85.44 99 PHE A N 1
ATOM 788 C CA . PHE A 1 99 ? 7.661 -10.596 -20.097 1.00 85.44 99 PHE A CA 1
ATOM 789 C C . PHE A 1 99 ? 9.160 -10.354 -19.938 1.00 85.44 99 PHE A C 1
ATOM 791 O O . PHE A 1 99 ? 9.888 -10.400 -20.927 1.00 85.44 99 PHE A O 1
ATOM 798 N N . ALA A 1 100 ? 9.637 -10.083 -18.723 1.00 82.56 100 ALA A N 1
ATOM 799 C CA . ALA A 1 100 ? 11.051 -9.811 -18.476 1.00 82.56 100 ALA A CA 1
ATOM 800 C C . ALA A 1 100 ? 11.823 -11.038 -17.968 1.00 82.56 100 ALA A C 1
ATOM 802 O O . ALA A 1 100 ? 13.041 -10.964 -17.820 1.00 82.56 100 ALA A O 1
ATOM 803 N N . GLY A 1 101 ? 11.139 -12.155 -17.686 1.00 76.31 101 GLY A N 1
ATOM 804 C CA . GLY A 1 101 ? 11.762 -13.411 -17.262 1.00 76.31 101 GLY A CA 1
ATOM 805 C C . GLY A 1 101 ? 12.472 -13.337 -15.907 1.00 76.31 101 GLY A C 1
ATOM 806 O O . GLY A 1 101 ? 13.240 -14.236 -15.572 1.00 76.31 101 GLY A O 1
ATOM 807 N N . MET A 1 102 ? 12.252 -12.273 -15.129 1.00 70.25 102 MET A N 1
ATOM 808 C CA . MET A 1 102 ? 12.966 -12.019 -13.879 1.00 70.25 102 MET A CA 1
ATOM 809 C C . MET A 1 102 ? 12.005 -11.797 -12.714 1.00 70.25 102 MET A C 1
ATOM 811 O O . MET A 1 102 ? 11.072 -11.001 -12.796 1.00 70.25 102 MET A O 1
ATOM 815 N N . PHE A 1 103 ? 12.305 -12.462 -11.599 1.00 65.88 103 PHE A N 1
ATOM 816 C CA . PHE A 1 103 ? 11.684 -12.253 -10.292 1.00 65.88 103 PHE A CA 1
ATOM 817 C C . PHE A 1 103 ? 12.675 -11.474 -9.426 1.00 65.88 103 PHE A C 1
ATOM 819 O O . PHE A 1 103 ? 13.651 -12.041 -8.938 1.00 65.88 103 PHE A O 1
ATOM 826 N N . ARG A 1 104 ? 12.500 -10.152 -9.304 1.00 63.91 104 ARG A N 1
ATOM 827 C CA . ARG A 1 104 ? 13.520 -9.312 -8.656 1.00 63.91 104 ARG A CA 1
ATOM 828 C C . ARG A 1 104 ? 13.322 -9.143 -7.154 1.00 63.91 104 ARG A C 1
ATOM 830 O O . ARG A 1 104 ? 14.310 -8.958 -6.453 1.00 63.91 104 ARG A O 1
ATOM 837 N N . ASN A 1 105 ? 12.090 -9.222 -6.647 1.00 65.38 105 ASN A N 1
ATOM 838 C CA . ASN A 1 105 ? 11.844 -9.013 -5.222 1.00 65.38 105 ASN A CA 1
ATOM 839 C C . ASN A 1 105 ? 10.821 -10.003 -4.645 1.00 65.38 105 ASN A C 1
ATOM 841 O O . ASN A 1 105 ? 9.615 -9.774 -4.617 1.00 65.38 105 ASN A O 1
ATOM 845 N N . ASN A 1 106 ? 11.337 -11.136 -4.167 1.00 68.31 106 ASN A N 1
ATOM 846 C CA . ASN A 1 106 ? 10.529 -12.246 -3.658 1.00 68.31 106 ASN A CA 1
ATOM 847 C C . ASN A 1 106 ? 9.696 -11.867 -2.422 1.00 68.31 106 ASN A C 1
ATOM 849 O O . ASN A 1 106 ? 8.645 -12.460 -2.192 1.00 68.31 106 ASN A O 1
ATOM 853 N N . LEU A 1 107 ? 10.153 -10.899 -1.617 1.00 67.50 107 LEU A N 1
ATOM 854 C CA . LEU A 1 107 ? 9.493 -10.550 -0.360 1.00 67.50 107 LEU A CA 1
ATOM 855 C C . LEU A 1 107 ? 8.150 -9.855 -0.597 1.00 67.50 107 LEU A C 1
ATOM 857 O O . LEU A 1 107 ? 7.145 -10.278 -0.033 1.00 67.50 107 LEU A O 1
ATOM 861 N N . THR A 1 108 ? 8.108 -8.835 -1.451 1.00 69.19 108 THR A N 1
ATOM 862 C CA . THR A 1 108 ? 6.873 -8.099 -1.758 1.00 69.19 108 THR A CA 1
ATOM 863 C C . THR A 1 108 ? 5.821 -9.009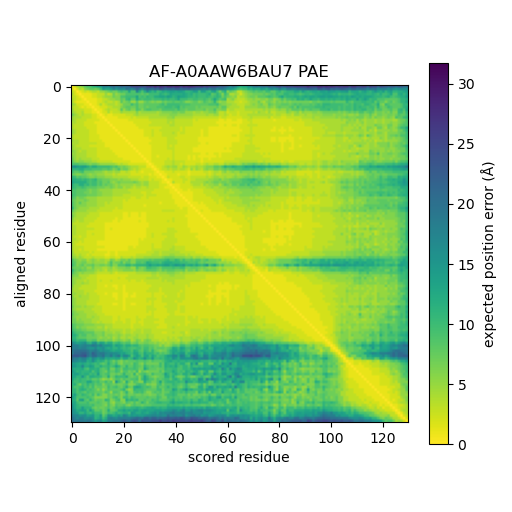 -2.382 1.00 69.19 108 THR A C 1
ATOM 865 O O . THR A 1 108 ? 4.663 -8.929 -1.990 1.00 69.19 108 THR A O 1
ATOM 868 N N . ILE A 1 109 ? 6.224 -9.939 -3.255 1.00 69.50 109 ILE A N 1
ATOM 869 C CA . ILE A 1 109 ? 5.325 -10.920 -3.883 1.00 69.50 109 ILE A CA 1
ATOM 870 C C . ILE A 1 109 ? 4.691 -11.823 -2.828 1.00 69.50 109 ILE A C 1
ATOM 872 O O . ILE A 1 109 ? 3.476 -12.018 -2.811 1.00 69.50 109 ILE A O 1
ATOM 876 N N . VAL A 1 110 ? 5.501 -12.356 -1.910 1.00 72.00 110 VAL A N 1
ATOM 877 C CA . VAL A 1 110 ? 5.004 -13.196 -0.812 1.00 72.00 110 VAL A CA 1
ATOM 878 C C . VAL A 1 110 ? 4.057 -12.403 0.088 1.00 72.00 110 VAL A C 1
ATOM 880 O O . VAL A 1 110 ? 2.983 -12.900 0.429 1.00 72.00 110 VAL A O 1
ATOM 883 N N . LEU A 1 111 ? 4.416 -11.165 0.437 1.00 74.19 111 LEU A N 1
ATOM 884 C CA . LEU A 1 111 ? 3.566 -10.280 1.236 1.00 74.19 111 LEU A CA 1
ATOM 885 C C . LEU A 1 111 ? 2.250 -9.962 0.517 1.00 74.19 111 LEU A C 1
ATOM 887 O O . LEU A 1 111 ? 1.197 -9.956 1.155 1.00 74.19 111 LEU A O 1
ATOM 891 N N . ALA A 1 112 ? 2.297 -9.744 -0.796 1.00 67.12 112 ALA A N 1
ATOM 892 C CA . ALA A 1 112 ? 1.140 -9.414 -1.605 1.00 67.12 112 ALA A CA 1
ATOM 893 C C . ALA A 1 112 ? 0.189 -10.611 -1.731 1.00 67.12 112 ALA A C 1
ATOM 895 O O . ALA A 1 112 ? -0.985 -10.499 -1.386 1.00 67.12 112 ALA A O 1
ATOM 896 N N . ILE A 1 113 ? 0.691 -11.793 -2.101 1.00 73.06 113 ILE A N 1
ATOM 897 C CA . ILE A 1 113 ? -0.113 -13.025 -2.154 1.00 73.06 113 ILE A CA 1
ATOM 898 C C . ILE A 1 113 ? -0.738 -13.317 -0.787 1.00 73.06 113 ILE A C 1
ATOM 900 O O . ILE A 1 113 ? -1.932 -13.609 -0.693 1.00 73.06 113 ILE A O 1
ATOM 904 N N . PHE A 1 114 ? 0.045 -13.196 0.286 1.00 75.94 114 PHE A N 1
ATOM 905 C CA . PHE A 1 114 ? -0.459 -13.405 1.637 1.00 75.94 114 PHE A CA 1
ATOM 906 C C . PHE A 1 114 ? -1.557 -12.393 1.997 1.00 75.94 114 PHE A C 1
ATOM 908 O O . PHE A 1 114 ? -2.600 -12.782 2.524 1.00 75.94 114 PHE A O 1
ATOM 915 N N . ALA A 1 115 ? -1.387 -11.115 1.646 1.00 72.31 115 ALA A N 1
ATOM 916 C CA . ALA A 1 115 ? -2.419 -10.100 1.830 1.00 72.31 115 ALA A CA 1
ATOM 917 C C . ALA A 1 115 ? -3.699 -10.414 1.038 1.00 72.31 115 ALA A C 1
ATOM 919 O O . ALA A 1 115 ? -4.783 -10.300 1.609 1.00 72.31 115 ALA A O 1
ATOM 920 N N . VAL A 1 116 ? -3.604 -10.871 -0.219 1.00 76.75 116 VAL A N 1
ATOM 921 C CA . VAL A 1 116 ? -4.775 -11.298 -1.011 1.00 76.75 116 VAL A CA 1
ATOM 922 C C . VAL A 1 116 ? -5.543 -12.398 -0.283 1.00 76.75 116 VAL A C 1
ATOM 924 O O . VAL A 1 116 ? -6.749 -12.268 -0.073 1.00 76.75 116 VAL A O 1
ATOM 927 N N . VAL A 1 117 ? -4.853 -13.454 0.156 1.00 78.00 117 VAL A N 1
ATOM 928 C CA . VAL A 1 117 ? -5.481 -14.580 0.865 1.00 78.00 117 VAL A CA 1
ATOM 929 C C . VAL A 1 117 ? -6.187 -14.103 2.134 1.00 78.00 117 VAL A C 1
ATOM 931 O O . VAL A 1 117 ? -7.346 -14.445 2.363 1.00 78.00 117 VAL A O 1
ATOM 934 N N . VAL A 1 118 ? -5.528 -13.269 2.942 1.00 78.31 118 VAL A N 1
ATOM 935 C CA . VAL A 1 118 ? -6.119 -12.751 4.184 1.00 78.31 118 VAL A CA 1
ATOM 936 C C . VAL A 1 118 ? -7.330 -11.857 3.896 1.00 78.31 118 VAL A C 1
ATOM 938 O O . VAL A 1 118 ? -8.333 -11.950 4.602 1.00 78.31 118 VAL A O 1
ATOM 941 N N . ILE A 1 119 ? -7.290 -11.030 2.849 1.00 78.88 119 ILE A N 1
ATOM 942 C CA . ILE A 1 119 ? -8.425 -10.189 2.440 1.00 78.88 119 ILE A CA 1
ATOM 943 C C . ILE A 1 119 ? -9.619 -11.045 2.013 1.00 78.88 119 ILE A C 1
ATOM 945 O O . ILE A 1 119 ? -10.745 -10.756 2.427 1.00 78.88 119 ILE A O 1
ATOM 949 N N . PHE A 1 120 ? -9.396 -12.106 1.234 1.00 78.81 120 PHE A N 1
ATOM 950 C CA . PHE A 1 120 ? -10.459 -13.037 0.852 1.00 78.81 120 PHE A CA 1
ATOM 951 C C . PHE A 1 120 ? -11.067 -13.730 2.069 1.00 78.81 120 PHE A C 1
ATOM 953 O O . PHE A 1 120 ? -12.289 -13.756 2.192 1.00 78.81 120 PHE A O 1
ATOM 960 N N . LEU A 1 121 ? -10.238 -14.214 2.999 1.00 79.69 121 LEU A N 1
ATOM 961 C CA . LEU A 1 121 ? -10.712 -14.841 4.236 1.00 79.69 121 LEU A CA 1
ATOM 962 C C . LEU A 1 121 ? -11.572 -13.880 5.067 1.00 79.69 121 LEU A C 1
ATOM 964 O O . LEU A 1 121 ? -12.655 -14.252 5.505 1.00 79.69 121 LEU A O 1
ATOM 968 N N . VAL A 1 122 ? -11.134 -12.629 5.235 1.00 80.44 122 VAL A N 1
ATOM 969 C CA . VAL A 1 122 ? -11.904 -11.598 5.956 1.00 80.44 122 VAL A CA 1
ATOM 970 C C . VAL A 1 122 ? -13.208 -11.262 5.246 1.00 80.44 122 VAL A C 1
ATOM 972 O O . VAL A 1 122 ? -14.222 -11.028 5.899 1.00 80.44 122 VAL A O 1
ATOM 975 N N . SER A 1 123 ? -13.185 -11.189 3.919 1.00 75.50 123 SER A N 1
ATOM 976 C CA . SER A 1 123 ? -14.370 -10.841 3.132 1.00 75.50 123 SER A CA 1
ATOM 977 C C . SER A 1 123 ? -15.406 -11.962 3.164 1.00 75.50 123 SER A C 1
ATOM 979 O O . SER A 1 123 ? -16.593 -11.681 3.304 1.00 75.50 123 SER A O 1
ATOM 981 N N . TYR A 1 124 ? -14.956 -13.217 3.101 1.00 77.50 124 TYR A N 1
ATOM 982 C CA . TYR A 1 124 ? -15.803 -14.398 3.227 1.00 77.50 124 TYR A CA 1
ATOM 983 C C . TYR A 1 124 ? -16.470 -14.476 4.606 1.00 77.50 124 TYR A C 1
ATOM 985 O O . TYR A 1 124 ? -17.689 -14.605 4.680 1.00 77.50 124 TYR A O 1
ATOM 993 N N . ASP A 1 125 ? -15.700 -14.296 5.683 1.00 76.31 125 ASP A N 1
ATOM 994 C CA . ASP A 1 125 ? -16.202 -14.304 7.067 1.00 76.31 125 ASP A CA 1
ATOM 995 C C . ASP A 1 125 ? -17.314 -13.257 7.259 1.00 76.31 125 ASP A C 1
ATOM 997 O O . ASP A 1 125 ? -18.407 -13.554 7.730 1.00 76.31 125 ASP A O 1
ATOM 1001 N N . ARG A 1 126 ? -17.101 -12.040 6.738 1.00 70.69 126 ARG A N 1
ATOM 1002 C CA . ARG A 1 126 ? -18.102 -10.961 6.793 1.00 70.69 126 ARG A CA 1
ATOM 1003 C C . ARG A 1 126 ? -19.369 -11.221 5.978 1.00 70.69 126 ARG A C 1
ATOM 1005 O O . ARG A 1 126 ? -20.359 -10.548 6.238 1.00 70.69 126 ARG A O 1
ATOM 1012 N N . SER A 1 127 ? -19.325 -12.103 4.979 1.00 69.81 127 SER A N 1
ATOM 1013 C CA . SER A 1 127 ? -20.481 -12.413 4.126 1.00 69.81 127 SER A CA 1
ATOM 1014 C C . SER A 1 127 ? -21.423 -13.454 4.734 1.00 69.81 127 SER A C 1
ATOM 1016 O O . SER A 1 127 ? -22.579 -13.530 4.337 1.00 69.81 127 SER A O 1
ATOM 1018 N N . ILE A 1 128 ? -20.937 -14.244 5.697 1.00 66.25 128 ILE A N 1
ATOM 1019 C CA . ILE A 1 128 ? -21.748 -15.222 6.435 1.00 66.25 128 ILE A CA 1
ATOM 1020 C C . ILE A 1 128 ? -22.526 -14.535 7.568 1.00 66.25 128 ILE A C 1
ATOM 1022 O O . ILE A 1 128 ? -23.626 -14.962 7.905 1.00 66.25 128 ILE A O 1
ATOM 1026 N N . ASP A 1 129 ? -21.972 -13.456 8.127 1.00 57.12 129 ASP A N 1
ATOM 1027 C CA . ASP A 1 129 ? -22.551 -12.722 9.259 1.00 57.12 129 ASP A CA 1
ATOM 1028 C C . ASP A 1 129 ? -23.560 -11.618 8.859 1.00 57.12 129 ASP A C 1
ATOM 1030 O O . ASP A 1 129 ? -24.073 -10.912 9.734 1.00 57.12 129 ASP A O 1
ATOM 1034 N N . SER A 1 130 ? -23.812 -11.413 7.558 1.00 51.47 130 SER A N 1
ATOM 1035 C CA . SER A 1 130 ? -24.685 -10.359 7.000 1.00 51.47 130 SER A CA 1
ATOM 1036 C C . SER A 1 130 ? -26.016 -10.891 6.494 1.00 51.47 130 SER A C 1
ATOM 1038 O O . SER A 1 130 ? -27.042 -10.231 6.768 1.00 51.47 130 SER A O 1
#

pLDDT: mean 85.08, std 9.48, range [51.47, 98.19]

Mean predicted aligned error: 5.89 Å